Protein AF-A0A076H5G4-F1 (afdb_monomer)

Radius of gyration: 26.81 Å; Cα contacts (8 Å, |Δi|>4): 191; chains: 1; bounding box: 62×39×68 Å

Solvent-accessible surface area (backbone atoms only — not comparable to full-atom values): 10464 Å² total; per-residue (Å²): 136,64,68,46,54,24,30,43,51,70,60,50,27,67,73,69,71,42,54,76,66,58,50,52,49,50,36,55,74,73,67,57,80,67,51,73,60,87,95,48,48,26,36,49,55,81,59,50,58,56,55,24,58,76,69,74,44,86,64,71,91,61,82,68,79,60,47,80,47,79,72,72,86,79,74,95,63,82,92,67,72,93,76,57,53,96,59,50,58,58,49,50,53,50,50,53,51,52,52,50,51,51,50,54,35,51,55,50,52,52,47,29,37,75,70,53,51,70,41,47,62,69,56,56,18,61,60,70,75,38,98,63,80,77,76,74,42,73,41,99,84,71,46,46,18,43,76,56,96,71,26,30,40,38,58,45,80,49,93,98,51,77,57,28,33,33,40,37,77,46,91,74,129

Structure (mmCIF, N/CA/C/O backbone):
data_AF-A0A076H5G4-F1
#
_entry.id   AF-A0A076H5G4-F1
#
loop_
_atom_site.group_PDB
_atom_site.id
_atom_site.type_symbol
_atom_site.label_atom_id
_atom_site.label_alt_id
_atom_site.label_comp_id
_atom_site.label_asym_id
_atom_site.label_entity_id
_atom_site.label_seq_id
_atom_site.pdbx_PDB_ins_code
_atom_site.Cartn_x
_atom_site.Cartn_y
_atom_site.Cartn_z
_atom_site.occupancy
_atom_site.B_iso_or_equiv
_atom_site.auth_seq_id
_atom_site.auth_comp_id
_atom_site.auth_asym_id
_atom_site.auth_atom_id
_atom_site.pdbx_PDB_model_num
ATOM 1 N N . MET A 1 1 ? -27.732 13.974 42.256 1.00 42.09 1 MET A N 1
ATOM 2 C CA . MET A 1 1 ? -26.701 13.099 41.657 1.00 42.09 1 MET A CA 1
ATOM 3 C C . MET A 1 1 ? -27.362 12.385 40.493 1.00 42.09 1 MET A C 1
ATOM 5 O O . MET A 1 1 ? -28.175 11.510 40.743 1.00 42.09 1 MET A O 1
ATOM 9 N N . ASN A 1 2 ? -27.118 12.819 39.254 1.00 47.94 2 ASN A N 1
ATOM 10 C CA . ASN A 1 2 ? -27.764 12.215 38.087 1.00 47.94 2 ASN A CA 1
ATOM 11 C C . ASN A 1 2 ? -26.972 10.971 37.671 1.00 47.94 2 ASN A C 1
ATOM 13 O O . ASN A 1 2 ? -25.790 11.057 37.342 1.00 47.94 2 ASN A O 1
ATOM 17 N N . SER A 1 3 ? -27.611 9.812 37.759 1.00 57.62 3 SER A N 1
ATOM 18 C CA . SER A 1 3 ? -27.103 8.538 37.274 1.00 57.62 3 SER A CA 1
ATOM 19 C C . SER A 1 3 ? -27.702 8.265 35.897 1.00 57.62 3 SER A C 1
ATOM 21 O O . SER A 1 3 ? -28.917 8.310 35.729 1.00 57.62 3 SER A O 1
ATOM 23 N N . SER A 1 4 ? -26.855 7.993 34.905 1.00 66.81 4 SER A N 1
ATOM 24 C CA . SER A 1 4 ? -27.312 7.566 33.575 1.00 66.81 4 SER A CA 1
ATOM 25 C C . SER A 1 4 ? -27.184 6.049 33.438 1.00 66.81 4 SER A C 1
ATOM 27 O O . SER A 1 4 ? -26.163 5.483 33.837 1.00 66.81 4 SER A O 1
ATOM 29 N N . GLN A 1 5 ? -28.236 5.401 32.925 1.00 79.94 5 GLN A N 1
ATOM 30 C CA . GLN A 1 5 ? -28.204 3.995 32.519 1.00 79.94 5 GLN A CA 1
ATOM 31 C C . GLN A 1 5 ? -27.432 3.888 31.205 1.00 79.94 5 GLN A C 1
ATOM 33 O O . GLN A 1 5 ? -27.761 4.582 30.238 1.00 79.94 5 GLN A O 1
ATOM 38 N N . VAL A 1 6 ? -26.397 3.052 31.178 1.00 83.50 6 VAL A N 1
ATOM 39 C CA . VAL A 1 6 ? -25.508 2.924 30.023 1.00 83.50 6 VAL A CA 1
ATOM 40 C C . VAL A 1 6 ? -25.249 1.463 29.663 1.00 83.50 6 VAL A C 1
ATOM 42 O O . VAL A 1 6 ? -25.133 0.612 30.537 1.00 83.50 6 VAL A O 1
ATOM 45 N N . VAL A 1 7 ? -25.103 1.172 28.373 1.00 83.94 7 VAL A N 1
ATOM 46 C CA . VAL A 1 7 ? -24.792 -0.161 27.839 1.00 83.94 7 VAL A CA 1
ATOM 47 C C . VAL A 1 7 ? -23.363 -0.181 27.334 1.00 83.94 7 VAL A C 1
ATOM 49 O O . VAL A 1 7 ? -22.934 0.732 26.626 1.00 83.94 7 VAL A O 1
ATOM 52 N N . SER A 1 8 ? -22.608 -1.219 27.690 1.00 87.81 8 SER A N 1
ATOM 53 C CA . SER A 1 8 ? -21.237 -1.378 27.208 1.00 87.81 8 SER A CA 1
ATOM 54 C C . SER A 1 8 ? -21.212 -1.710 25.712 1.00 87.81 8 SER A C 1
ATOM 56 O O . SER A 1 8 ? -22.075 -2.437 25.216 1.00 87.81 8 SER A O 1
ATOM 58 N N . LEU A 1 9 ? -20.185 -1.246 24.989 1.00 87.69 9 LEU A N 1
ATOM 59 C CA . LEU A 1 9 ? -20.018 -1.642 23.585 1.00 87.69 9 LEU A CA 1
ATOM 60 C C . LEU A 1 9 ? -19.877 -3.160 23.419 1.00 87.69 9 LEU A C 1
ATOM 62 O O . LEU A 1 9 ? -20.376 -3.688 22.441 1.00 87.69 9 LEU A O 1
ATOM 66 N N . GLY A 1 10 ? -19.256 -3.862 24.374 1.00 85.44 10 GLY A N 1
ATOM 67 C CA . GLY A 1 10 ? -19.106 -5.322 24.304 1.00 85.44 10 GLY A CA 1
ATOM 68 C C . GLY A 1 10 ? -20.445 -6.060 24.294 1.00 85.44 10 GLY A C 1
ATOM 69 O O . GLY A 1 10 ? -20.624 -7.022 23.555 1.00 85.44 10 GLY A O 1
ATOM 70 N N . THR A 1 11 ? -21.411 -5.569 25.072 1.00 85.00 11 THR A N 1
ATOM 71 C CA . THR A 1 11 ? -22.777 -6.104 25.080 1.00 85.00 11 THR A CA 1
ATOM 72 C C . THR A 1 11 ? -23.467 -5.859 23.738 1.00 85.00 11 THR A C 1
ATOM 74 O O . THR A 1 11 ? -24.096 -6.763 23.199 1.00 85.00 11 THR A O 1
ATOM 77 N N . LEU A 1 12 ? -23.306 -4.659 23.171 1.00 85.19 12 LEU A N 1
ATOM 78 C CA . LEU A 1 12 ? -23.881 -4.302 21.871 1.00 85.19 12 LEU A CA 1
ATOM 79 C C . LEU A 1 12 ? -23.242 -5.074 20.711 1.00 85.19 12 LEU A C 1
ATOM 81 O O . LEU A 1 12 ? -23.942 -5.438 19.778 1.00 85.19 12 LEU A O 1
ATOM 85 N N . GLU A 1 13 ? -21.939 -5.353 20.762 1.00 87.75 13 GLU A N 1
ATOM 86 C CA . GLU A 1 13 ? -21.256 -6.200 19.775 1.00 87.75 13 GLU A CA 1
ATOM 87 C C . GLU A 1 13 ? -21.833 -7.611 19.748 1.00 87.75 13 GLU A C 1
ATOM 89 O O . GLU A 1 13 ? -22.120 -8.135 18.674 1.00 87.75 13 GLU A O 1
ATOM 94 N N . ALA A 1 14 ? -22.009 -8.211 20.929 1.00 84.69 14 ALA A N 1
ATOM 95 C CA . ALA A 1 14 ? -22.550 -9.556 21.060 1.00 84.69 14 ALA A CA 1
ATOM 96 C C . ALA A 1 14 ? -24.006 -9.630 20.583 1.00 84.69 14 ALA A C 1
ATOM 98 O O . ALA A 1 14 ? -24.363 -10.565 19.871 1.00 84.69 14 ALA A O 1
ATOM 99 N N . ASP A 1 15 ? -24.825 -8.637 20.934 1.00 83.56 15 ASP A N 1
ATOM 100 C CA . ASP A 1 15 ? -26.244 -8.623 20.576 1.00 83.56 15 ASP A CA 1
ATOM 101 C C . ASP A 1 15 ? -26.476 -8.281 19.094 1.00 83.56 15 ASP A C 1
ATOM 103 O O . ASP A 1 15 ? -27.208 -8.966 18.380 1.00 83.56 15 ASP A O 1
ATOM 107 N N . LEU A 1 16 ? -25.779 -7.262 18.581 1.00 83.88 16 LEU A N 1
ATOM 108 C CA . LEU A 1 16 ? -25.889 -6.847 17.184 1.00 83.88 16 LEU A CA 1
ATOM 109 C C . LEU A 1 16 ? -25.058 -7.726 16.242 1.00 83.88 16 LEU A C 1
ATOM 111 O O . LEU A 1 16 ? -25.206 -7.587 15.029 1.00 83.88 16 LEU A O 1
ATOM 115 N N . GLY A 1 17 ? -24.190 -8.606 16.743 1.00 83.75 17 GLY A N 1
ATOM 116 C CA . GLY A 1 17 ? -23.289 -9.415 15.917 1.00 83.75 17 GLY A CA 1
ATOM 117 C C . GLY A 1 17 ? -22.372 -8.570 15.026 1.00 83.75 17 GLY A C 1
ATOM 118 O O . GLY A 1 17 ? -22.091 -8.958 13.893 1.00 83.75 17 GLY A O 1
ATOM 119 N N . LEU A 1 18 ? -21.968 -7.388 15.501 1.00 85.75 18 LEU A N 1
ATOM 120 C CA . LEU A 1 18 ? -21.115 -6.443 14.774 1.00 85.75 18 LEU A CA 1
ATOM 121 C C . LEU A 1 18 ? -19.703 -6.430 15.353 1.00 85.75 18 LEU A C 1
ATOM 123 O O . LEU A 1 18 ? -19.509 -6.595 16.558 1.00 85.75 18 LEU A O 1
ATOM 127 N N . SER A 1 19 ? -18.712 -6.172 14.497 1.00 86.88 19 SER A N 1
ATOM 128 C CA . SER A 1 19 ? -17.355 -5.898 14.965 1.00 86.88 19 SER A CA 1
ATOM 129 C C . SER A 1 19 ? -17.284 -4.535 15.669 1.00 86.88 19 SER A C 1
ATOM 131 O O . SER A 1 19 ? -18.076 -3.632 15.381 1.00 86.88 19 SER A O 1
ATOM 133 N N . ARG A 1 20 ? -16.287 -4.343 16.549 1.00 86.56 20 ARG A N 1
ATOM 134 C CA . ARG A 1 20 ? -16.040 -3.057 17.235 1.00 86.56 20 ARG A CA 1
ATOM 135 C C . ARG A 1 20 ? -15.979 -1.884 16.272 1.00 86.56 20 ARG A C 1
ATOM 137 O O . ARG A 1 20 ? -16.459 -0.798 16.586 1.00 86.56 20 ARG A O 1
ATOM 144 N N . VAL A 1 21 ? -15.327 -2.101 15.133 1.00 87.44 21 VAL A N 1
ATOM 145 C CA . VAL A 1 21 ? -15.095 -1.071 14.122 1.00 87.44 21 VAL A CA 1
ATOM 146 C C . VAL A 1 21 ? -16.417 -0.682 13.473 1.00 87.44 21 VAL A C 1
ATOM 148 O O . VAL A 1 21 ? -16.739 0.503 13.441 1.00 87.44 21 VAL A O 1
ATOM 151 N N . ASP A 1 22 ? -17.210 -1.666 13.047 1.00 87.06 22 ASP A N 1
ATOM 152 C CA . ASP A 1 22 ? -18.501 -1.421 12.397 1.00 87.06 22 ASP A CA 1
ATOM 153 C C . ASP A 1 22 ? -19.476 -0.731 13.351 1.00 87.06 22 ASP A C 1
ATOM 155 O O . ASP A 1 22 ? -20.118 0.253 12.988 1.00 87.06 22 ASP A O 1
ATOM 159 N N . LEU A 1 23 ? -19.523 -1.178 14.609 1.00 89.19 23 LEU A N 1
ATOM 160 C CA . LEU A 1 23 ? -20.363 -0.565 15.631 1.00 89.19 23 LEU A CA 1
ATOM 161 C C . LEU A 1 23 ? -19.986 0.908 15.868 1.00 89.19 23 LEU A C 1
ATOM 163 O O . LEU A 1 23 ? -20.865 1.761 15.949 1.00 89.19 23 LEU A O 1
ATOM 167 N N . LEU A 1 24 ? -18.692 1.238 15.931 1.00 88.75 24 LEU A N 1
ATOM 168 C CA . LEU A 1 24 ? -18.231 2.623 16.092 1.00 88.75 24 LEU A CA 1
ATOM 169 C C . LEU A 1 24 ? -18.541 3.509 14.878 1.00 88.75 24 LEU A C 1
ATOM 171 O O . LEU A 1 24 ? -18.823 4.696 15.057 1.00 88.75 24 LEU A O 1
ATOM 175 N N . LEU A 1 25 ? -18.496 2.956 13.663 1.00 88.44 25 LEU A N 1
ATOM 176 C CA . LEU A 1 25 ? -18.888 3.678 12.452 1.00 88.44 25 LEU A CA 1
ATOM 177 C C . LEU A 1 25 ? -20.382 4.007 12.468 1.00 88.44 25 LEU A C 1
ATOM 179 O O . LEU A 1 25 ? -20.743 5.156 12.231 1.00 88.44 25 LEU A O 1
ATOM 183 N N . VAL A 1 26 ? -21.221 3.039 12.840 1.00 87.19 26 VAL A N 1
ATOM 184 C CA . VAL A 1 26 ? -22.675 3.224 12.955 1.00 87.19 26 VAL A CA 1
ATOM 185 C C . VAL A 1 26 ? -23.017 4.257 14.030 1.00 87.19 26 VAL A C 1
ATOM 187 O O . VAL A 1 26 ? -23.798 5.170 13.787 1.00 87.19 26 VAL A O 1
ATOM 190 N N . ILE A 1 27 ? -22.385 4.180 15.204 1.00 89.00 27 ILE A N 1
ATOM 191 C CA . ILE A 1 27 ? -22.564 5.164 16.289 1.00 89.00 27 ILE A CA 1
ATOM 192 C C . ILE A 1 27 ? -22.250 6.582 15.804 1.00 89.00 27 ILE A C 1
ATOM 194 O O . ILE A 1 27 ? -22.991 7.519 16.102 1.00 89.00 27 ILE A O 1
ATOM 198 N N . ARG A 1 28 ? -21.163 6.735 15.038 1.00 86.56 28 ARG A N 1
ATOM 199 C CA . ARG A 1 28 ? -20.758 8.021 14.466 1.00 86.56 28 ARG A CA 1
ATOM 200 C C . ARG A 1 28 ? -21.745 8.517 13.411 1.00 86.56 28 ARG A C 1
ATOM 202 O O . ARG A 1 28 ? -22.037 9.706 13.391 1.00 86.56 28 ARG A O 1
ATOM 209 N N . GLU A 1 29 ? -22.227 7.634 12.543 1.00 86.56 29 GLU A N 1
ATOM 210 C CA . GLU A 1 29 ? -23.194 7.963 11.489 1.00 86.56 29 GLU A CA 1
ATOM 211 C C . GLU A 1 29 ? -24.528 8.446 12.073 1.00 86.56 29 GLU A C 1
ATOM 213 O O . GLU A 1 29 ? -25.101 9.422 11.597 1.00 86.56 29 GLU A O 1
ATOM 218 N N . VAL A 1 30 ? -24.969 7.816 13.162 1.00 86.94 30 VAL A N 1
ATOM 219 C CA . VAL A 1 30 ? -26.210 8.143 13.879 1.00 86.94 30 VAL A CA 1
ATOM 220 C C . VAL A 1 30 ? -26.039 9.353 14.821 1.00 86.94 30 VAL A C 1
ATOM 222 O O . VAL A 1 30 ? -27.008 9.848 15.393 1.00 86.94 30 VAL A O 1
ATOM 225 N N . GLY A 1 31 ? -24.817 9.876 14.974 1.00 85.81 31 GLY A N 1
ATOM 226 C CA . GLY A 1 31 ? -24.538 11.057 15.797 1.00 85.81 31 GLY A CA 1
ATOM 227 C C . GLY A 1 31 ? -24.635 10.805 17.305 1.00 85.81 31 GLY A C 1
ATOM 228 O O . GLY A 1 31 ? -24.901 11.728 18.072 1.00 85.81 31 GLY A O 1
ATOM 229 N N . ILE A 1 32 ? -24.437 9.561 17.747 1.00 87.38 32 ILE A N 1
ATOM 230 C CA . ILE A 1 32 ? -24.436 9.204 19.167 1.00 87.38 32 ILE A CA 1
ATOM 231 C C . ILE A 1 32 ? -23.054 9.484 19.760 1.00 87.38 32 ILE A C 1
ATOM 233 O O . ILE A 1 32 ? -22.039 8.991 19.268 1.00 87.38 32 ILE A O 1
ATOM 237 N N . GLU A 1 33 ? -23.011 10.227 20.864 1.00 84.31 33 GLU A N 1
ATOM 238 C CA . GLU A 1 33 ? -21.782 10.466 21.621 1.00 84.31 33 GLU A CA 1
ATOM 239 C C . GLU A 1 33 ? -21.571 9.376 22.686 1.00 84.31 33 GLU A C 1
ATOM 241 O O . GLU A 1 33 ? -22.320 9.308 23.667 1.00 84.31 33 GLU A O 1
ATOM 246 N N . PRO A 1 34 ? -20.557 8.505 22.537 1.00 84.88 34 PRO A N 1
ATOM 247 C CA . PRO A 1 34 ? -20.307 7.451 23.506 1.00 84.88 34 PRO A CA 1
ATOM 248 C C . PRO A 1 34 ? -19.660 8.002 24.783 1.00 84.88 34 PRO A C 1
ATOM 250 O O . PRO A 1 34 ? -18.731 8.810 24.744 1.00 84.88 34 PRO A O 1
ATOM 253 N N . ILE A 1 35 ? -20.079 7.478 25.931 1.00 83.81 35 ILE A N 1
ATOM 254 C CA . ILE A 1 35 ? -19.492 7.771 27.239 1.00 83.81 35 ILE A CA 1
ATOM 255 C C . ILE A 1 35 ? -18.225 6.929 27.397 1.00 83.81 35 ILE A C 1
ATOM 257 O O . ILE A 1 35 ? -18.260 5.706 27.269 1.00 83.81 35 ILE A O 1
ATOM 261 N N . ARG A 1 36 ? -17.090 7.567 27.696 1.00 82.25 36 ARG A N 1
ATOM 262 C CA . ARG A 1 36 ? -15.793 6.893 27.862 1.00 82.25 36 ARG A CA 1
ATOM 263 C C . ARG A 1 36 ? -15.254 7.097 29.273 1.00 82.25 36 ARG A C 1
ATOM 265 O O . ARG A 1 36 ? -15.215 8.218 29.768 1.00 82.25 36 ARG A O 1
ATOM 272 N N . LYS A 1 37 ? -14.801 6.016 29.910 1.00 76.06 37 LYS A N 1
ATOM 273 C CA . LYS A 1 37 ? -14.119 6.044 31.216 1.00 76.06 37 LYS A CA 1
ATOM 274 C C . LYS A 1 37 ? -13.006 5.002 31.217 1.00 76.06 37 LYS A C 1
ATOM 276 O O . LYS A 1 37 ? -13.261 3.797 31.277 1.00 76.06 37 LYS A O 1
ATOM 281 N N . GLY A 1 38 ? -11.763 5.470 31.129 1.00 78.38 38 GLY A N 1
ATOM 282 C CA . GLY A 1 38 ? -10.604 4.600 30.926 1.00 78.38 38 GLY A CA 1
ATOM 283 C C . GLY A 1 38 ? -10.714 3.827 29.606 1.00 78.38 38 GLY A C 1
ATOM 284 O O . GLY A 1 38 ? -10.970 4.417 28.562 1.00 78.38 38 GLY A O 1
ATOM 285 N N . MET A 1 39 ? -10.547 2.502 29.653 1.00 74.81 39 MET A N 1
ATOM 286 C CA . MET A 1 39 ? -10.645 1.620 28.474 1.00 74.81 39 MET A CA 1
ATOM 287 C C . MET A 1 39 ? -12.079 1.198 28.126 1.00 74.81 39 MET A C 1
ATOM 289 O O . MET A 1 39 ? -12.306 0.516 27.127 1.00 74.81 39 MET A O 1
ATOM 293 N N . ARG A 1 40 ? -13.057 1.556 28.959 1.00 75.56 40 ARG A N 1
ATOM 294 C CA . ARG A 1 40 ? -14.449 1.162 28.763 1.00 75.56 40 ARG A CA 1
ATOM 295 C C . ARG A 1 40 ? -15.209 2.266 28.038 1.00 75.56 40 ARG A C 1
ATOM 297 O O . ARG A 1 40 ? -15.038 3.454 28.315 1.00 75.56 40 ARG A O 1
ATOM 304 N N . THR A 1 41 ? -16.028 1.839 27.086 1.00 85.00 41 THR A N 1
ATOM 305 C CA . THR A 1 41 ? -16.888 2.705 26.283 1.00 85.00 41 THR A CA 1
ATOM 306 C C . THR A 1 41 ? -18.315 2.203 26.408 1.00 85.00 41 THR A C 1
ATOM 308 O O . THR A 1 41 ? -18.561 1.001 26.262 1.00 85.00 41 THR A O 1
ATOM 311 N N . TRP A 1 42 ? -19.229 3.127 26.665 1.00 86.56 42 TRP A N 1
ATOM 312 C CA . TRP A 1 42 ? -20.648 2.864 26.805 1.00 86.56 42 TRP A CA 1
ATOM 313 C C . TRP A 1 42 ? -21.471 3.835 25.968 1.00 86.56 42 TRP A C 1
ATOM 315 O O . TRP A 1 42 ? -20.989 4.884 25.544 1.00 86.56 42 TRP A O 1
ATOM 325 N N . ILE A 1 43 ? -22.733 3.492 25.771 1.00 87.25 43 ILE A N 1
ATOM 326 C CA . ILE A 1 43 ? -23.752 4.337 25.153 1.00 87.25 43 ILE A CA 1
ATOM 327 C C . ILE A 1 43 ? -24.907 4.447 26.133 1.00 87.25 43 ILE A C 1
ATOM 329 O O . ILE A 1 43 ? -25.150 3.521 26.904 1.00 87.25 43 ILE A O 1
ATOM 333 N N . ARG A 1 44 ? -25.618 5.569 26.138 1.00 84.94 44 ARG A N 1
ATOM 334 C CA . ARG A 1 44 ? -26.796 5.709 26.992 1.00 84.94 44 ARG A CA 1
ATOM 335 C C . ARG A 1 44 ? -27.911 4.769 26.528 1.00 84.94 44 ARG A C 1
ATOM 337 O O . ARG A 1 44 ? -28.115 4.596 25.329 1.00 84.94 44 ARG A O 1
ATOM 344 N N . GLN A 1 45 ? -28.629 4.165 27.473 1.00 82.25 45 GLN A N 1
ATOM 345 C CA . GLN A 1 45 ? -29.687 3.186 27.188 1.00 82.25 45 GLN A CA 1
ATOM 346 C C . GLN A 1 45 ? -30.766 3.732 26.236 1.00 82.25 45 GLN A C 1
ATOM 348 O O . GLN A 1 45 ? -31.264 3.010 25.379 1.00 82.25 45 GLN A O 1
ATOM 353 N N . ASP A 1 46 ? -31.117 5.010 26.366 1.00 82.06 46 ASP A N 1
ATOM 354 C CA . ASP A 1 46 ? -32.111 5.695 25.534 1.00 82.06 46 ASP A CA 1
ATOM 355 C C . ASP A 1 46 ? -31.686 5.793 24.057 1.00 82.06 46 ASP A C 1
ATOM 357 O O . ASP A 1 46 ? -32.515 5.649 23.157 1.00 82.06 46 ASP A O 1
ATOM 361 N N . GLN A 1 47 ? -30.385 5.941 23.797 1.00 83.81 47 GLN A N 1
ATOM 362 C CA . GLN A 1 47 ? -29.806 6.037 22.452 1.00 83.81 47 GLN A CA 1
ATOM 363 C C . GLN A 1 47 ? -29.639 4.681 21.754 1.00 83.81 47 GLN A C 1
ATOM 365 O O . GLN A 1 47 ? -29.496 4.629 20.533 1.00 83.81 47 GLN A O 1
ATOM 370 N N . VAL A 1 48 ? -29.691 3.575 22.502 1.00 84.12 48 VAL A N 1
ATOM 371 C CA . VAL A 1 48 ? -29.557 2.220 21.948 1.00 84.12 48 VAL A CA 1
ATOM 372 C C . VAL A 1 48 ? -30.657 1.931 20.927 1.00 84.12 48 VAL A C 1
ATOM 374 O O . VAL A 1 48 ? -30.382 1.374 19.869 1.00 84.12 48 VAL A O 1
ATOM 377 N N . SER A 1 49 ? -31.885 2.383 21.191 1.00 82.44 49 SER A N 1
ATOM 378 C CA . SER A 1 49 ? -33.029 2.202 20.287 1.00 82.44 49 SER A CA 1
ATOM 379 C C . SER A 1 49 ? -32.777 2.733 18.867 1.00 82.44 49 SER A C 1
ATOM 381 O O . SER A 1 49 ? -33.171 2.097 17.887 1.00 82.44 49 SER A O 1
ATOM 383 N N . VAL A 1 50 ? -32.051 3.848 18.751 1.00 85.31 50 VAL A N 1
ATOM 384 C CA . VAL A 1 50 ? -31.712 4.485 17.472 1.00 85.31 50 VAL A CA 1
ATOM 385 C C . VAL A 1 50 ? -30.738 3.618 16.666 1.00 85.31 50 VAL A C 1
ATOM 387 O O . VAL A 1 50 ? -30.862 3.527 15.446 1.00 85.31 50 VAL A O 1
ATOM 390 N N . LEU A 1 51 ? -29.819 2.910 17.337 1.00 85.12 51 LEU A N 1
ATOM 391 C CA . LEU A 1 51 ? -28.894 1.976 16.681 1.00 85.12 51 LEU A CA 1
ATOM 392 C C . LEU A 1 51 ? -29.638 0.795 16.053 1.00 85.12 51 LEU A C 1
ATOM 394 O O . LEU A 1 51 ? -29.380 0.455 14.900 1.00 85.12 51 LEU A O 1
ATOM 398 N N . TYR A 1 52 ? -30.584 0.191 16.778 1.00 84.31 52 TYR A N 1
ATOM 399 C CA . TYR A 1 52 ? -31.392 -0.911 16.242 1.00 84.31 52 TYR A CA 1
ATOM 400 C C . TYR A 1 52 ? -32.240 -0.462 15.054 1.00 84.31 52 TYR A C 1
ATOM 402 O O . TYR A 1 52 ? -32.294 -1.164 14.043 1.00 84.31 52 TYR A O 1
ATOM 410 N N . GLN A 1 53 ? -32.843 0.727 15.145 1.00 84.94 53 GLN A N 1
ATOM 411 C CA . GLN A 1 53 ? -33.639 1.293 14.061 1.00 84.94 53 GLN A CA 1
ATOM 412 C C . GLN A 1 53 ? -32.800 1.540 12.799 1.00 84.94 53 GLN A C 1
ATOM 414 O O . GLN A 1 53 ? -33.222 1.146 11.713 1.00 84.94 53 GLN A O 1
ATOM 419 N N . HIS A 1 54 ? -31.610 2.137 12.933 1.00 85.44 54 HIS A N 1
ATOM 420 C CA . HIS A 1 54 ? -30.701 2.388 11.803 1.00 85.44 54 HIS A CA 1
ATOM 421 C C . HIS A 1 54 ? -30.231 1.092 11.135 1.00 85.44 54 HIS A C 1
ATOM 423 O O . HIS A 1 54 ? -30.134 1.011 9.916 1.00 85.44 54 HIS A O 1
ATOM 429 N N . LEU A 1 55 ? -29.995 0.048 11.931 1.00 83.00 55 LEU A N 1
ATOM 430 C CA . LEU A 1 55 ? -29.555 -1.261 11.447 1.00 83.00 55 LEU A CA 1
ATOM 431 C C . LEU A 1 55 ? -30.698 -2.150 10.930 1.00 83.00 55 LEU A C 1
ATOM 433 O O . LEU A 1 55 ? -30.440 -3.274 10.500 1.00 83.00 55 LEU A O 1
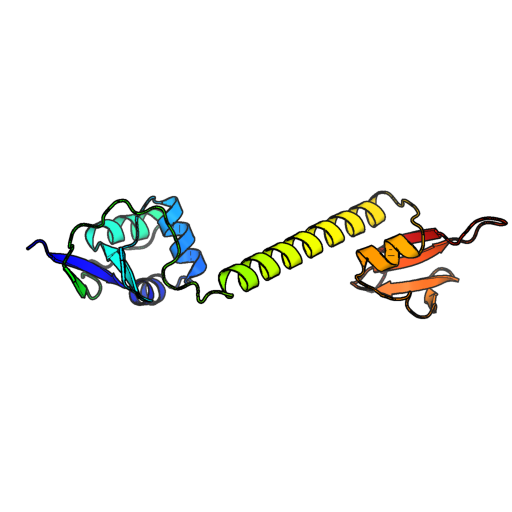ATOM 437 N N . GLY A 1 56 ? -31.952 -1.689 10.996 1.00 79.50 56 GLY A N 1
ATOM 438 C CA . GLY A 1 56 ? -33.126 -2.481 10.621 1.00 79.50 56 GLY A CA 1
ATOM 439 C C . GLY A 1 56 ? -33.320 -3.735 11.483 1.00 79.50 56 GLY A C 1
ATOM 440 O O . GLY A 1 56 ? -33.918 -4.708 11.025 1.00 79.50 56 GLY A O 1
ATOM 441 N N . LYS A 1 57 ? -32.787 -3.742 12.711 1.00 76.81 57 LYS A N 1
ATOM 442 C CA . LYS A 1 57 ? -32.867 -4.874 13.642 1.00 76.81 57 LYS A CA 1
ATOM 443 C C . LYS A 1 57 ? -33.971 -4.654 14.668 1.00 76.81 57 LYS A C 1
ATOM 445 O O . LYS A 1 57 ? -34.230 -3.533 15.099 1.00 76.81 57 LYS A O 1
ATOM 450 N N . SER A 1 58 ? -34.603 -5.744 15.091 1.00 72.56 58 SER A N 1
ATOM 451 C CA . SER A 1 58 ? -35.573 -5.715 16.185 1.00 72.56 58 SER A CA 1
ATOM 452 C C . SER A 1 58 ? -34.863 -5.342 17.484 1.00 72.56 58 SER A C 1
ATOM 454 O O . SER A 1 58 ? -33.999 -6.083 17.942 1.00 72.56 58 SER A O 1
ATOM 456 N N . ASN A 1 59 ? -35.224 -4.200 18.068 1.00 68.56 59 ASN A N 1
ATOM 457 C CA . ASN A 1 59 ? -34.729 -3.796 19.381 1.00 68.56 59 ASN A CA 1
ATOM 458 C C . ASN A 1 59 ? -35.237 -4.795 20.439 1.00 68.56 59 ASN A C 1
ATOM 460 O O . ASN A 1 59 ? -36.458 -4.999 20.505 1.00 68.56 59 ASN A O 1
ATOM 464 N N . PRO A 1 60 ? -34.367 -5.430 21.248 1.00 63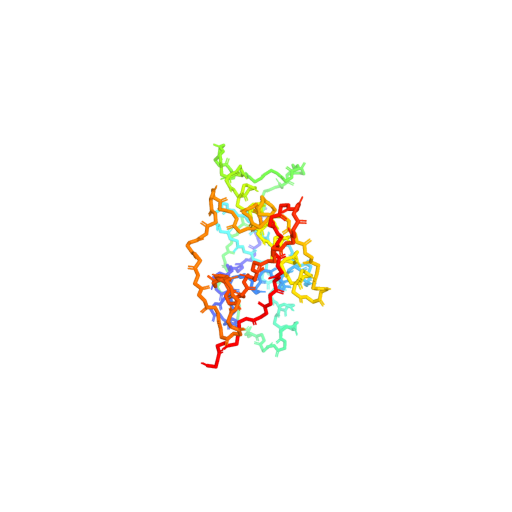.28 60 PRO A N 1
ATOM 465 C CA . PRO A 1 60 ? -34.826 -6.249 22.360 1.00 63.28 60 PRO A CA 1
ATOM 466 C C . PRO A 1 60 ? -35.702 -5.392 23.285 1.00 63.28 60 PRO A C 1
ATOM 468 O O . PRO A 1 60 ? -35.316 -4.304 23.706 1.00 63.28 60 PRO A O 1
ATOM 471 N N . GLN A 1 61 ? -36.924 -5.856 23.569 1.00 55.75 61 GLN A N 1
ATOM 472 C CA . GLN A 1 61 ? -37.847 -5.145 24.467 1.00 55.75 61 GLN A CA 1
ATOM 473 C C . GLN A 1 61 ? -37.329 -5.099 25.913 1.00 55.75 61 GLN A C 1
ATOM 475 O O . GLN A 1 61 ? -37.765 -4.257 26.698 1.00 55.75 61 GLN A O 1
ATOM 480 N N . GLU A 1 62 ? -36.392 -5.983 26.259 1.00 55.56 62 GLU A N 1
ATOM 481 C CA . GLU A 1 62 ? -35.709 -5.984 27.545 1.00 55.56 62 GLU A CA 1
ATOM 482 C C . GLU A 1 62 ? -34.455 -5.097 27.496 1.00 55.56 62 GLU A C 1
ATOM 484 O O . GLU A 1 62 ? -33.662 -5.192 26.554 1.00 55.56 62 GLU A O 1
ATOM 489 N N . PRO A 1 63 ? -34.241 -4.230 28.502 1.00 57.91 63 PRO A N 1
ATOM 490 C CA . PRO A 1 63 ? -33.055 -3.395 28.550 1.00 57.91 63 PRO A CA 1
ATOM 491 C C . PRO A 1 63 ? -31.804 -4.270 28.675 1.00 57.91 63 PRO A C 1
ATOM 493 O O . PRO A 1 63 ? -31.634 -4.997 29.655 1.00 57.91 63 PRO A O 1
ATOM 496 N N . LEU A 1 64 ? -30.908 -4.166 27.690 1.00 60.25 64 LEU A N 1
ATOM 497 C CA . LEU A 1 64 ? -29.553 -4.718 27.773 1.00 60.25 64 LEU A CA 1
ATOM 498 C C . LEU A 1 64 ? -28.897 -4.274 29.088 1.00 60.25 64 LEU A C 1
ATOM 500 O O . LEU A 1 64 ? -29.078 -3.129 29.492 1.00 60.25 64 LEU A O 1
ATOM 504 N N . ILE A 1 65 ? -28.153 -5.179 29.737 1.00 59.41 65 ILE A N 1
ATOM 505 C CA . ILE A 1 65 ? -27.542 -5.008 31.070 1.00 59.41 65 ILE A CA 1
ATOM 506 C C . ILE A 1 65 ? -26.958 -3.592 31.229 1.00 59.41 65 ILE A C 1
ATOM 508 O O . ILE A 1 65 ? -25.878 -3.293 30.714 1.00 59.41 65 ILE A O 1
ATOM 512 N N . ALA A 1 66 ? -27.697 -2.726 31.927 1.00 59.72 66 ALA A N 1
ATOM 513 C CA . ALA A 1 66 ? -27.356 -1.322 32.086 1.00 59.72 66 ALA A CA 1
ATOM 514 C C . ALA A 1 66 ? -26.419 -1.140 33.287 1.00 59.72 66 ALA A C 1
ATOM 516 O O . ALA A 1 66 ? -26.788 -1.410 34.432 1.00 59.72 66 ALA A O 1
ATOM 517 N N . GLU A 1 67 ? -25.205 -0.656 33.039 1.00 59.97 67 GLU A N 1
ATOM 518 C CA . GLU A 1 67 ? -24.310 -0.167 34.086 1.00 59.97 67 GLU A CA 1
ATOM 519 C C . GLU A 1 67 ? -24.719 1.265 34.482 1.00 59.97 67 GLU A C 1
ATOM 521 O O . GLU A 1 67 ? -25.258 2.023 33.674 1.00 59.97 67 GLU A O 1
ATOM 526 N N . VAL A 1 68 ? -24.480 1.656 35.738 1.00 58.91 68 VAL A N 1
ATOM 527 C CA . VAL A 1 68 ? -24.813 2.998 36.245 1.00 58.91 68 VAL A CA 1
ATOM 528 C C . VAL A 1 68 ? -23.534 3.811 36.433 1.00 58.91 68 VAL A C 1
ATOM 530 O O . VAL A 1 68 ? -22.687 3.452 37.253 1.00 58.91 68 VAL A O 1
ATOM 533 N N . VAL A 1 69 ? -23.393 4.929 35.710 1.00 53.25 69 VAL A N 1
ATOM 534 C CA . VAL A 1 69 ? -22.205 5.803 35.794 1.00 53.25 69 VAL A CA 1
ATOM 535 C C . VAL A 1 69 ? -22.586 7.198 36.324 1.00 53.25 69 VAL A C 1
ATOM 537 O O . VAL A 1 69 ? -23.498 7.821 35.771 1.00 53.25 69 VAL A O 1
ATOM 540 N N . PRO A 1 70 ? -21.906 7.724 37.371 1.00 48.62 70 PRO A N 1
ATOM 541 C CA . PRO A 1 70 ? -22.096 9.100 37.833 1.00 48.62 70 PRO A CA 1
ATOM 542 C C . PRO A 1 70 ? -21.541 10.103 36.814 1.00 48.62 70 PRO A C 1
ATOM 544 O O . PRO A 1 70 ? -20.348 10.070 36.503 1.00 48.62 70 PRO A O 1
ATOM 547 N N . THR A 1 71 ? -22.380 11.014 36.319 1.00 49.50 71 THR A N 1
ATOM 548 C CA . THR A 1 71 ? -21.967 12.109 35.429 1.00 49.50 71 THR A CA 1
ATOM 549 C C . THR A 1 71 ? -21.502 13.303 36.267 1.00 49.50 71 THR A C 1
ATOM 551 O O . THR A 1 71 ? -22.299 14.181 36.600 1.00 49.50 71 THR A O 1
ATOM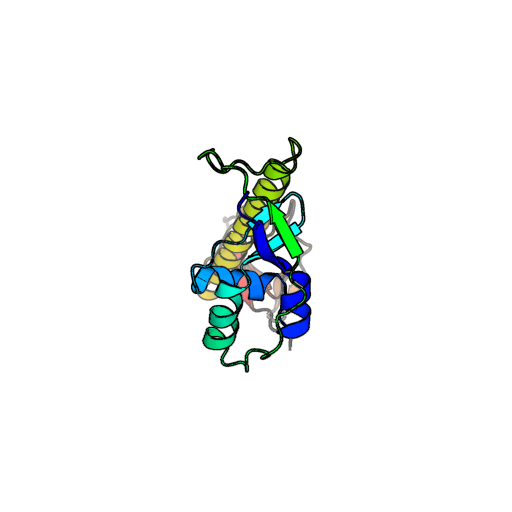 554 N N . ALA A 1 72 ? -20.230 13.321 36.670 1.00 42.31 72 ALA A N 1
ATOM 555 C CA . ALA A 1 72 ? -19.592 14.551 37.135 1.00 42.31 72 ALA A CA 1
ATOM 556 C C . ALA A 1 72 ? -19.090 15.331 35.909 1.00 42.31 72 ALA A C 1
ATOM 558 O O . ALA A 1 72 ? -18.507 14.740 35.004 1.00 42.31 72 ALA A O 1
ATOM 559 N N . VAL A 1 73 ? -19.416 16.624 35.895 1.00 44.94 73 VAL A N 1
ATOM 560 C CA . VAL A 1 73 ? -19.196 17.640 34.855 1.00 44.94 73 VAL A CA 1
ATOM 561 C C . VAL A 1 73 ? -17.885 17.422 34.092 1.00 44.94 73 VAL A C 1
ATOM 563 O O . VAL A 1 73 ? -16.811 17.427 34.685 1.00 44.94 73 VAL A O 1
ATOM 566 N N . ILE A 1 74 ? -17.995 17.204 32.780 1.00 45.16 74 ILE A N 1
ATOM 567 C CA . ILE A 1 74 ? -16.852 17.127 31.872 1.00 45.16 74 ILE A CA 1
ATOM 568 C C . ILE A 1 74 ? -16.574 18.567 31.453 1.00 45.16 74 ILE A C 1
ATOM 570 O O . ILE A 1 74 ? -17.335 19.136 30.673 1.00 45.16 74 ILE A O 1
ATOM 574 N N . ASP A 1 75 ? -15.539 19.160 32.046 1.00 38.50 75 ASP A N 1
ATOM 575 C CA . ASP A 1 75 ? -14.932 20.380 31.526 1.00 38.50 75 ASP A CA 1
ATOM 576 C C . ASP A 1 75 ? -14.558 20.166 30.056 1.00 38.50 75 ASP A C 1
ATOM 578 O O . ASP A 1 75 ? -13.992 19.132 29.685 1.00 38.50 75 ASP A O 1
ATOM 582 N N . ASP A 1 76 ? -14.884 21.173 29.249 1.00 43.72 76 ASP A N 1
ATOM 583 C CA . ASP A 1 76 ? -14.454 21.377 27.869 1.00 43.72 76 ASP A CA 1
ATOM 584 C C . ASP A 1 76 ? -12.916 21.464 27.834 1.00 43.72 76 ASP A C 1
ATOM 586 O O . ASP A 1 76 ? -12.306 22.534 27.833 1.00 43.72 76 ASP A O 1
ATOM 590 N N . ALA A 1 77 ? -12.256 20.311 27.884 1.00 38.06 77 ALA A N 1
ATOM 591 C CA . ALA A 1 77 ? -10.831 20.192 27.647 1.00 38.06 77 ALA A 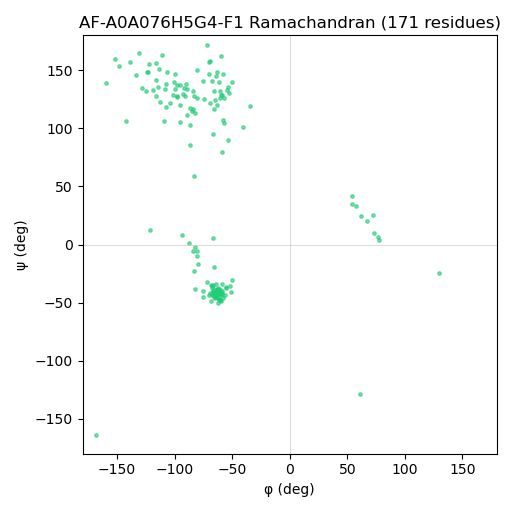CA 1
ATOM 592 C C . ALA A 1 77 ? -10.633 19.753 26.189 1.00 38.06 77 ALA A C 1
ATOM 594 O O . ALA A 1 77 ? -11.229 18.754 25.771 1.00 38.06 77 ALA A O 1
ATOM 595 N N . PRO A 1 78 ? -9.807 20.462 25.397 1.00 38.44 78 PRO A N 1
ATOM 596 C CA . PRO A 1 78 ? -9.507 20.045 24.037 1.00 38.44 78 PRO A CA 1
ATOM 597 C C . PRO A 1 78 ? -8.983 18.608 24.062 1.00 38.44 78 PRO A C 1
ATOM 599 O O . PRO A 1 78 ? -8.147 18.251 24.892 1.00 38.44 78 PRO A O 1
ATOM 602 N N . LEU A 1 79 ? -9.537 17.792 23.166 1.00 45.69 79 LEU A N 1
ATOM 603 C CA . LEU A 1 79 ? -9.314 16.355 23.035 1.00 45.69 79 LEU A CA 1
ATOM 604 C C . LEU A 1 79 ? -7.819 16.019 22.909 1.00 45.69 79 LEU A C 1
ATOM 606 O O . LEU A 1 79 ? -7.288 15.917 21.805 1.00 45.69 79 LEU A O 1
ATOM 610 N N . VAL A 1 80 ? -7.158 15.794 24.042 1.00 45.25 80 VAL A N 1
ATOM 611 C CA . VAL A 1 80 ? -5.875 15.094 24.117 1.00 45.25 80 VAL A CA 1
ATOM 612 C C . VAL A 1 80 ? -6.166 13.685 24.645 1.00 45.25 80 VAL A C 1
ATOM 614 O O . VAL A 1 80 ? -6.757 13.551 25.721 1.00 45.25 80 VAL A O 1
ATOM 617 N N . PRO A 1 81 ? -5.819 12.614 23.911 1.00 41.50 81 PRO A N 1
ATOM 618 C CA . PRO A 1 81 ? -5.975 11.246 24.388 1.00 41.50 81 PRO A CA 1
ATOM 619 C C . PRO A 1 81 ? -5.198 11.031 25.698 1.00 41.50 81 PRO A C 1
ATOM 621 O O . PRO A 1 81 ? -3.980 10.902 25.712 1.00 41.50 81 PRO A O 1
ATOM 624 N N . LEU A 1 82 ? -5.913 10.918 26.820 1.00 47.38 82 LEU A N 1
ATOM 625 C CA . LEU A 1 82 ? -5.338 10.734 28.166 1.00 47.38 82 LEU A CA 1
ATOM 626 C C . LEU A 1 82 ? -4.609 9.389 28.393 1.00 47.38 82 LEU A C 1
ATOM 628 O O . LEU A 1 82 ? -4.167 9.120 29.504 1.00 47.38 82 LEU A O 1
ATOM 632 N N . ASN A 1 83 ? -4.453 8.559 27.355 1.00 44.38 83 ASN A N 1
ATOM 633 C CA . ASN A 1 83 ? -3.687 7.306 27.388 1.00 44.38 83 ASN A CA 1
ATOM 634 C C . ASN A 1 83 ? -2.542 7.266 26.367 1.00 44.38 83 ASN A C 1
ATOM 636 O O . ASN A 1 83 ? -1.964 6.202 26.147 1.00 44.38 83 ASN A O 1
ATOM 640 N N . ALA A 1 84 ? -2.192 8.394 25.751 1.00 42.81 84 ALA A N 1
ATOM 641 C CA . ALA A 1 84 ? -0.931 8.486 25.046 1.00 42.81 84 ALA A CA 1
ATOM 642 C C . ALA A 1 84 ? 0.200 8.396 26.070 1.00 42.81 84 ALA A C 1
ATOM 644 O O . ALA A 1 84 ? 0.597 9.385 26.685 1.00 42.81 84 ALA A O 1
ATOM 645 N N . SER A 1 85 ? 0.734 7.189 26.268 1.00 45.72 85 SER A N 1
ATOM 646 C CA . SER A 1 85 ? 2.101 7.099 26.766 1.00 45.72 85 SER A CA 1
ATOM 647 C C . SER A 1 85 ? 2.959 7.953 25.827 1.00 45.72 85 SER A C 1
ATOM 649 O O . SER A 1 85 ? 2.801 7.812 24.610 1.00 45.72 85 SER A O 1
ATOM 651 N N . PRO A 1 86 ? 3.812 8.862 26.335 1.00 44.34 86 PRO A N 1
ATOM 652 C CA . PRO A 1 86 ? 4.657 9.694 25.487 1.00 44.34 86 PRO A CA 1
ATOM 653 C C . PRO A 1 86 ? 5.511 8.760 24.617 1.00 44.34 86 PRO A C 1
ATOM 655 O O . PRO A 1 86 ? 6.397 8.071 25.117 1.00 44.34 86 PRO A O 1
ATOM 658 N N . GLY A 1 87 ? 5.149 8.648 23.334 1.00 53.59 87 GLY A N 1
ATOM 659 C CA . GLY A 1 87 ? 5.698 7.672 22.386 1.00 53.59 87 GLY A CA 1
ATOM 660 C C . GLY A 1 87 ? 4.668 6.847 21.598 1.00 53.59 87 GLY A C 1
ATOM 661 O O . GLY A 1 87 ? 4.984 6.420 20.493 1.00 53.59 87 GLY A O 1
ATOM 662 N N . GLN A 1 88 ? 3.441 6.653 22.094 1.00 55.12 88 GLN A N 1
ATOM 663 C CA . GLN A 1 88 ? 2.415 5.824 21.435 1.00 55.12 88 GLN A CA 1
ATOM 664 C C . GLN A 1 88 ? 1.665 6.589 20.331 1.00 55.12 88 GLN A C 1
ATOM 666 O O . GLN A 1 88 ? 1.445 6.048 19.251 1.00 55.12 88 GLN A O 1
ATOM 671 N N . GLU A 1 89 ? 1.379 7.878 20.548 1.00 59.53 89 GLU A N 1
ATOM 672 C CA . GLU A 1 89 ? 0.898 8.787 19.493 1.00 59.53 89 GLU A CA 1
ATOM 673 C C . GLU A 1 89 ? 1.922 8.925 18.366 1.00 59.53 89 GLU A C 1
ATOM 675 O O . GLU A 1 89 ? 1.562 8.854 17.195 1.00 59.53 89 GLU A O 1
ATOM 680 N N . ASP A 1 90 ? 3.210 9.028 18.703 1.00 62.38 90 ASP A N 1
ATOM 681 C CA . ASP A 1 90 ? 4.291 9.034 17.718 1.00 62.38 90 ASP A CA 1
ATOM 682 C C . ASP A 1 90 ? 4.363 7.713 16.950 1.00 62.38 90 ASP A C 1
ATOM 684 O O . ASP A 1 90 ? 4.619 7.706 15.746 1.00 62.38 90 ASP A O 1
ATOM 688 N N . GLU A 1 91 ? 4.155 6.581 17.622 1.00 67.19 91 GLU A N 1
ATOM 689 C CA . GLU A 1 91 ? 4.166 5.270 16.985 1.00 67.19 91 GLU A CA 1
ATOM 690 C C . GLU A 1 91 ? 2.986 5.102 16.025 1.00 67.19 91 GLU A C 1
ATOM 692 O O . GLU A 1 91 ? 3.174 4.643 14.897 1.00 67.19 91 GLU A O 1
ATOM 697 N N . ASP A 1 92 ? 1.793 5.530 16.429 1.00 71.12 92 ASP A N 1
ATOM 698 C CA . ASP A 1 92 ? 0.594 5.465 15.603 1.00 71.12 92 ASP A CA 1
ATOM 699 C C . ASP A 1 92 ? 0.666 6.462 14.444 1.00 71.12 92 ASP A C 1
ATOM 701 O O . ASP A 1 92 ? 0.448 6.072 13.297 1.00 71.12 92 ASP A O 1
ATOM 705 N N . LEU A 1 93 ? 1.105 7.704 14.669 1.00 69.62 93 LEU A N 1
ATOM 706 C CA . LEU A 1 93 ? 1.380 8.674 13.602 1.00 69.62 93 LEU A CA 1
ATOM 707 C C . LEU A 1 93 ? 2.432 8.148 12.617 1.00 69.62 93 LEU A C 1
ATOM 709 O O . LEU A 1 93 ? 2.270 8.293 11.401 1.00 69.62 93 LEU A O 1
ATOM 713 N N . ARG A 1 94 ? 3.487 7.478 13.100 1.00 73.25 94 ARG A N 1
ATOM 714 C CA . ARG A 1 94 ? 4.486 6.813 12.244 1.00 73.25 94 ARG A CA 1
ATOM 715 C C . ARG A 1 94 ? 3.878 5.651 11.466 1.00 73.25 94 ARG A C 1
ATOM 717 O O . ARG A 1 94 ? 4.204 5.499 10.289 1.00 73.25 94 ARG A O 1
ATOM 724 N N . LYS A 1 95 ? 3.009 4.838 12.075 1.00 75.25 95 LYS A N 1
ATOM 725 C CA . LYS A 1 95 ? 2.292 3.747 11.390 1.00 75.25 95 LYS A CA 1
ATOM 726 C C . LYS A 1 95 ? 1.389 4.300 10.292 1.00 75.25 95 LYS A C 1
ATOM 728 O O . LYS A 1 95 ? 1.513 3.869 9.148 1.00 75.25 95 LYS A O 1
ATOM 733 N N . TYR A 1 96 ? 0.561 5.297 10.595 1.00 74.38 96 TYR A N 1
ATOM 734 C CA . TYR A 1 96 ? -0.309 5.948 9.614 1.00 74.38 96 TYR A CA 1
ATOM 735 C C . TYR A 1 96 ? 0.489 6.595 8.479 1.00 74.38 96 TYR A C 1
ATOM 737 O O . TYR A 1 96 ? 0.144 6.418 7.313 1.00 74.38 96 TYR A O 1
ATOM 745 N N . SER A 1 97 ? 1.599 7.268 8.791 1.00 75.00 97 SER A N 1
ATOM 746 C CA . SER A 1 97 ? 2.483 7.867 7.781 1.00 75.00 97 SER A CA 1
ATOM 747 C C . SER A 1 97 ? 3.108 6.810 6.867 1.00 75.00 97 SER A C 1
ATOM 749 O O . SER A 1 97 ? 3.138 6.983 5.651 1.00 75.00 97 SER A O 1
ATOM 751 N N . LYS A 1 98 ? 3.555 5.677 7.427 1.00 82.50 98 LYS A N 1
ATOM 752 C CA . LYS A 1 98 ? 4.080 4.545 6.648 1.00 82.50 98 LYS A CA 1
ATOM 753 C C . LYS A 1 98 ? 3.013 3.915 5.754 1.00 82.50 98 LYS A C 1
ATOM 755 O O . LYS A 1 98 ? 3.303 3.610 4.603 1.00 82.50 98 LYS A O 1
ATOM 760 N N . LEU A 1 99 ? 1.792 3.739 6.260 1.00 81.56 99 LEU A N 1
ATOM 761 C CA . LEU A 1 99 ? 0.676 3.192 5.483 1.00 81.56 99 LEU A CA 1
ATOM 762 C C . LEU A 1 99 ? 0.255 4.132 4.352 1.00 81.56 99 LEU A C 1
ATOM 764 O O . LEU A 1 99 ? 0.019 3.676 3.235 1.00 81.56 99 LEU A O 1
ATOM 768 N N . ARG A 1 100 ? 0.220 5.442 4.610 1.00 83.31 100 ARG A N 1
ATOM 769 C CA . ARG A 1 100 ? -0.040 6.452 3.581 1.00 83.31 100 ARG A CA 1
ATOM 770 C C . ARG A 1 100 ? 1.029 6.420 2.490 1.00 83.31 100 ARG A C 1
ATOM 772 O O . ARG A 1 100 ? 0.683 6.352 1.318 1.00 83.31 100 ARG A O 1
ATOM 779 N N . LEU A 1 101 ? 2.304 6.385 2.874 1.00 88.06 101 LEU A N 1
ATOM 780 C CA . LEU A 1 101 ? 3.413 6.297 1.924 1.00 88.06 101 LEU A CA 1
ATOM 781 C C . LEU A 1 101 ? 3.358 5.005 1.095 1.00 88.06 101 LEU A C 1
ATOM 783 O O . LEU A 1 101 ? 3.622 5.024 -0.104 1.00 88.06 101 LEU A O 1
ATOM 787 N N . LEU A 1 102 ? 2.999 3.878 1.718 1.00 88.56 102 LEU A N 1
ATOM 788 C CA . LEU A 1 102 ? 2.797 2.611 1.014 1.00 88.56 102 LEU A CA 1
ATOM 789 C C . LEU A 1 102 ? 1.681 2.737 -0.029 1.00 88.56 102 LEU A C 1
ATOM 791 O O . LEU A 1 102 ? 1.865 2.318 -1.169 1.00 88.56 102 LEU A O 1
ATOM 795 N N . ARG A 1 103 ? 0.544 3.326 0.352 1.00 89.19 103 ARG A N 1
ATOM 796 C CA . ARG A 1 103 ? -0.582 3.548 -0.556 1.00 89.19 103 ARG A CA 1
ATOM 797 C C . ARG A 1 103 ? -0.175 4.419 -1.746 1.00 89.19 103 ARG A C 1
ATOM 799 O O . ARG A 1 103 ? -0.418 4.021 -2.878 1.00 89.19 103 ARG A O 1
ATOM 806 N N . GLU A 1 104 ? 0.486 5.546 -1.496 1.00 90.62 104 GLU A N 1
ATOM 807 C CA . GLU A 1 104 ? 0.973 6.447 -2.551 1.00 90.62 104 GLU A CA 1
ATOM 808 C C . GLU A 1 104 ? 1.938 5.717 -3.505 1.00 90.62 104 GLU A C 1
ATOM 810 O O . GLU A 1 104 ? 1.825 5.833 -4.722 1.00 90.62 104 GLU A O 1
ATOM 815 N N . ARG A 1 105 ? 2.843 4.879 -2.977 1.00 92.00 105 ARG A N 1
ATOM 816 C CA . ARG A 1 105 ? 3.742 4.049 -3.800 1.00 92.00 105 ARG A CA 1
ATOM 817 C C . ARG A 1 105 ? 2.986 3.041 -4.669 1.00 92.00 105 ARG A C 1
ATOM 819 O O . ARG A 1 105 ? 3.359 2.851 -5.823 1.00 92.00 105 ARG A O 1
ATOM 826 N N . ILE A 1 106 ? 1.940 2.403 -4.140 1.00 91.38 106 ILE A N 1
ATOM 827 C CA . ILE A 1 106 ? 1.096 1.468 -4.902 1.00 91.38 106 ILE A CA 1
ATOM 828 C C . ILE A 1 106 ? 0.352 2.204 -6.021 1.00 91.38 106 ILE A C 1
ATOM 830 O O . ILE A 1 106 ? 0.347 1.726 -7.152 1.00 91.38 106 ILE A O 1
ATOM 834 N N . GLU A 1 107 ? -0.218 3.376 -5.732 1.00 93.44 107 GLU A N 1
ATOM 835 C CA . GLU A 1 107 ? -0.901 4.209 -6.731 1.00 93.44 107 GLU A CA 1
ATOM 836 C C . GLU A 1 107 ? 0.057 4.618 -7.862 1.00 93.44 107 GLU A C 1
ATOM 838 O O . GLU A 1 107 ? -0.288 4.515 -9.038 1.00 93.44 107 GLU A O 1
ATOM 843 N N . VAL A 1 108 ? 1.300 4.993 -7.537 1.00 93.81 108 VAL A N 1
ATOM 844 C CA . VAL A 1 108 ? 2.318 5.293 -8.557 1.00 93.81 108 VAL A CA 1
ATOM 845 C C . VAL A 1 108 ? 2.682 4.055 -9.382 1.00 93.81 108 VAL A C 1
ATOM 847 O O . VAL A 1 108 ? 2.818 4.161 -10.598 1.00 93.81 108 VAL A O 1
ATOM 850 N N . LEU A 1 109 ? 2.825 2.877 -8.767 1.00 93.12 109 LEU A N 1
ATOM 851 C CA . LEU A 1 109 ? 3.109 1.638 -9.503 1.00 93.12 109 LEU A CA 1
ATOM 852 C C . LEU A 1 109 ? 1.980 1.272 -10.479 1.00 93.12 109 LEU A C 1
ATOM 854 O O . LEU A 1 109 ? 2.266 0.860 -11.604 1.00 93.12 109 LEU A O 1
ATOM 858 N N . ASP A 1 110 ? 0.723 1.471 -10.084 1.00 92.19 110 ASP A N 1
ATOM 859 C CA . ASP A 1 110 ? -0.442 1.259 -10.951 1.00 92.19 110 ASP A CA 1
ATOM 860 C C . ASP A 1 110 ? -0.484 2.273 -12.110 1.00 92.19 110 ASP A C 1
ATOM 862 O O . ASP A 1 110 ? -0.704 1.916 -13.272 1.00 92.19 110 ASP A O 1
ATOM 866 N N . LEU A 1 111 ? -0.148 3.539 -11.839 1.00 93.75 111 LEU A N 1
ATOM 867 C CA . LEU A 1 111 ? 0.012 4.558 -12.881 1.00 93.75 111 LEU A CA 1
ATOM 868 C C . LEU A 1 111 ? 1.138 4.211 -13.861 1.00 93.75 111 LEU A C 1
ATOM 870 O O . LEU A 1 111 ? 0.959 4.340 -15.071 1.00 93.75 111 LEU A O 1
ATOM 874 N N . LEU A 1 112 ? 2.289 3.733 -13.384 1.00 93.88 112 LEU A N 1
ATOM 875 C CA . LEU A 1 112 ? 3.388 3.303 -14.257 1.00 93.88 112 LEU A CA 1
ATOM 876 C C . LEU A 1 112 ? 2.985 2.112 -15.131 1.00 93.88 112 LEU A C 1
ATOM 878 O O . LEU A 1 112 ? 3.337 2.066 -16.310 1.00 93.88 112 LEU A O 1
ATOM 882 N N . GLN A 1 113 ? 2.212 1.178 -14.575 1.00 92.56 113 GLN A N 1
ATOM 883 C CA . GLN A 1 113 ? 1.682 0.038 -15.313 1.00 92.56 113 GLN A CA 1
ATOM 884 C C . GLN A 1 113 ? 0.714 0.475 -16.426 1.00 92.56 113 GLN A C 1
ATOM 886 O O . GLN A 1 113 ? 0.790 -0.036 -17.543 1.00 92.56 113 GLN A O 1
ATOM 891 N N . THR A 1 114 ? -0.201 1.401 -16.133 1.00 92.19 114 THR A N 1
ATOM 892 C CA . THR A 1 114 ? -1.242 1.848 -17.077 1.00 92.19 114 THR A CA 1
ATOM 893 C C . THR A 1 114 ? -0.700 2.781 -18.156 1.00 92.19 114 THR A C 1
ATOM 895 O O . THR A 1 114 ? -1.062 2.655 -19.324 1.00 92.19 114 THR A O 1
ATOM 898 N N . THR A 1 115 ? 0.195 3.696 -17.789 1.00 92.12 115 THR A N 1
ATOM 899 C CA . THR A 1 115 ? 0.773 4.684 -18.715 1.00 92.12 115 THR A CA 1
ATOM 900 C C . THR A 1 115 ? 1.942 4.128 -19.524 1.00 92.12 115 THR A C 1
ATOM 902 O O . THR A 1 115 ? 2.259 4.646 -20.595 1.00 92.12 115 THR A O 1
ATOM 905 N N . GLY A 1 116 ? 2.600 3.074 -19.032 1.00 88.81 116 GLY A N 1
ATOM 906 C CA . GLY A 1 116 ? 3.774 2.489 -19.669 1.00 88.81 116 GLY A CA 1
ATOM 907 C C . GLY A 1 116 ? 5.000 3.406 -19.671 1.00 88.81 116 GLY A C 1
ATOM 908 O O . GLY A 1 116 ? 5.891 3.199 -20.500 1.00 88.81 116 GLY A 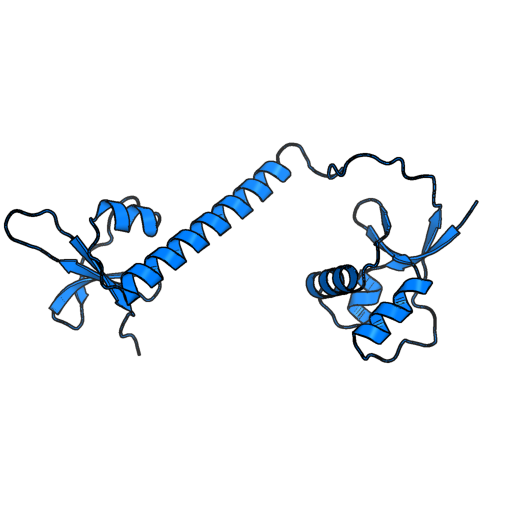O 1
ATOM 909 N N . VAL A 1 117 ? 5.031 4.402 -18.778 1.00 92.69 117 VAL A N 1
ATOM 910 C CA . VAL A 1 117 ? 6.158 5.323 -18.590 1.00 92.69 117 VAL A CA 1
ATOM 911 C C . VAL A 1 117 ? 7.405 4.550 -18.170 1.00 92.69 117 VAL A C 1
ATOM 913 O O . VAL A 1 117 ? 7.355 3.611 -17.374 1.00 92.69 117 VAL A O 1
ATOM 916 N N . GLU A 1 118 ? 8.539 4.962 -18.726 1.00 93.75 118 GLU A N 1
ATOM 917 C CA . GLU A 1 118 ? 9.843 4.409 -18.395 1.00 93.75 118 GLU A CA 1
ATOM 918 C C . GLU A 1 118 ? 10.494 5.223 -17.277 1.00 93.75 118 GLU A C 1
ATOM 920 O O . GLU A 1 118 ? 10.610 6.444 -17.379 1.00 93.75 118 GLU A O 1
ATOM 925 N N . VAL A 1 119 ? 10.967 4.543 -16.235 1.00 93.31 119 VAL A N 1
ATOM 926 C CA . VAL A 1 119 ? 11.580 5.179 -15.061 1.00 93.31 119 VAL A CA 1
ATOM 927 C C . VAL A 1 119 ? 12.997 4.660 -14.803 1.00 93.31 119 VAL A C 1
ATOM 929 O O . VAL A 1 119 ? 13.313 3.506 -15.107 1.00 93.31 119 VAL A O 1
ATOM 932 N N . PRO A 1 120 ? 13.903 5.482 -14.252 1.00 93.25 120 PRO A N 1
ATOM 933 C CA . PRO A 1 120 ? 15.264 5.061 -13.944 1.00 93.25 120 PRO A CA 1
ATOM 934 C C . PRO A 1 120 ? 15.316 4.059 -12.780 1.00 93.25 120 PRO A C 1
ATOM 936 O O . PRO A 1 120 ? 14.455 4.025 -11.903 1.00 93.25 120 PRO A O 1
ATOM 939 N N . SER A 1 121 ? 16.403 3.282 -12.712 1.00 91.00 121 SER A N 1
ATOM 940 C CA . SER A 1 121 ? 16.623 2.266 -11.665 1.00 91.00 121 SER A CA 1
ATOM 941 C C . SER A 1 121 ? 16.458 2.786 -10.231 1.00 91.00 121 SER A C 1
ATOM 943 O O . SER A 1 121 ? 15.992 2.056 -9.361 1.00 91.00 121 SER A O 1
ATOM 945 N N . GLN A 1 122 ? 16.862 4.033 -9.968 1.00 91.88 122 GLN A N 1
ATOM 946 C CA . GLN A 1 122 ? 16.781 4.629 -8.632 1.00 91.88 122 GLN A CA 1
ATOM 947 C C . GLN A 1 122 ? 15.331 4.853 -8.188 1.00 91.88 122 GLN A C 1
ATOM 949 O O . GLN A 1 122 ? 15.014 4.637 -7.020 1.00 91.88 122 GLN A O 1
ATOM 954 N N . GLU A 1 123 ? 14.452 5.238 -9.113 1.00 92.00 123 GLU A N 1
ATOM 955 C CA . GLU A 1 123 ? 13.031 5.438 -8.828 1.00 92.00 123 GLU A CA 1
ATOM 956 C C . GLU A 1 123 ? 12.337 4.106 -8.553 1.00 92.00 123 GLU A C 1
ATOM 958 O O . GLU A 1 123 ? 11.622 3.994 -7.562 1.00 92.00 123 GLU A O 1
ATOM 963 N N . ILE A 1 124 ? 12.646 3.058 -9.326 1.00 93.38 124 ILE A N 1
ATOM 964 C CA . ILE A 1 124 ? 12.158 1.697 -9.048 1.00 93.38 124 ILE A CA 1
ATOM 965 C C . ILE A 1 124 ? 12.582 1.226 -7.655 1.00 93.38 124 ILE A C 1
ATOM 967 O O . ILE A 1 124 ? 11.757 0.721 -6.893 1.00 93.38 124 ILE A O 1
ATOM 971 N N . CYS A 1 125 ? 13.850 1.425 -7.287 1.00 92.06 125 CYS A N 1
ATOM 972 C CA . CYS A 1 125 ? 14.325 1.111 -5.941 1.00 92.06 125 CYS A CA 1
ATOM 973 C C . CYS A 1 125 ? 13.555 1.892 -4.865 1.00 92.06 125 CYS A C 1
ATOM 975 O O . CYS A 1 125 ? 13.162 1.311 -3.858 1.00 92.06 125 CYS A O 1
ATOM 977 N N . SER A 1 126 ? 13.299 3.185 -5.081 1.00 91.50 126 SER A N 1
ATOM 978 C CA . SER A 1 126 ? 12.564 4.030 -4.132 1.00 91.50 126 SER A CA 1
ATOM 979 C C . SER A 1 126 ? 11.102 3.600 -3.959 1.00 91.50 126 SER A C 1
ATOM 981 O O . SER A 1 126 ? 10.621 3.499 -2.828 1.00 91.50 126 SER A O 1
ATOM 983 N N . LEU A 1 127 ? 10.411 3.287 -5.060 1.00 91.38 127 LEU A N 1
ATOM 984 C CA . LEU A 1 127 ? 9.013 2.847 -5.061 1.00 91.38 127 LEU A CA 1
ATOM 985 C C . LEU A 1 127 ? 8.833 1.491 -4.374 1.00 91.38 127 LEU A C 1
ATOM 987 O O . LEU A 1 127 ? 7.866 1.288 -3.644 1.00 91.38 127 LEU A O 1
ATOM 991 N N . LEU A 1 128 ? 9.786 0.579 -4.572 1.00 90.75 128 LEU A N 1
ATOM 992 C CA . LEU A 1 128 ? 9.758 -0.773 -4.007 1.00 90.75 128 LEU A CA 1
ATOM 993 C C . LEU A 1 128 ? 10.374 -0.876 -2.603 1.00 90.75 128 LEU A C 1
ATOM 995 O O . LEU A 1 128 ? 10.448 -1.983 -2.057 1.00 90.75 128 LEU A O 1
ATOM 999 N N . ASP A 1 129 ? 10.829 0.250 -2.047 1.00 89.75 129 ASP A N 1
ATOM 1000 C CA . ASP A 1 129 ? 11.557 0.344 -0.777 1.00 89.75 129 ASP A CA 1
ATOM 1001 C C . ASP A 1 129 ? 12.804 -0.561 -0.728 1.00 89.75 129 ASP A C 1
ATOM 1003 O O . ASP A 1 129 ? 13.096 -1.251 0.250 1.00 89.75 129 ASP A O 1
ATOM 1007 N N . LEU A 1 130 ? 13.541 -0.599 -1.838 1.00 89.81 130 LEU A N 1
ATOM 1008 C CA . LEU A 1 130 ? 14.701 -1.451 -2.051 1.00 89.81 130 LEU A CA 1
ATOM 1009 C C . LEU A 1 130 ? 16.006 -0.661 -2.034 1.00 89.81 130 LEU A C 1
ATOM 1011 O O . LEU A 1 130 ? 16.145 0.375 -2.675 1.00 89.81 130 LEU A O 1
ATOM 1015 N N . LYS A 1 131 ? 17.029 -1.222 -1.379 1.00 90.06 131 LYS A N 1
ATOM 1016 C CA . LYS A 1 131 ? 18.401 -0.684 -1.445 1.00 90.06 131 LYS A CA 1
ATOM 1017 C C . LYS A 1 131 ? 19.069 -0.930 -2.800 1.00 90.06 131 LYS A C 1
ATOM 1019 O O . LYS A 1 131 ? 19.921 -0.155 -3.218 1.00 90.06 131 LYS A O 1
ATOM 1024 N N . ARG A 1 132 ? 18.729 -2.041 -3.454 1.00 90.19 132 ARG A N 1
ATOM 1025 C CA . ARG A 1 132 ? 19.284 -2.466 -4.744 1.00 90.19 132 ARG A CA 1
ATOM 1026 C C . ARG A 1 132 ? 18.238 -3.236 -5.534 1.00 90.19 132 ARG A C 1
ATOM 1028 O O . ARG A 1 132 ? 17.369 -3.869 -4.934 1.00 90.19 132 ARG A O 1
ATOM 1035 N N . LEU A 1 133 ? 18.365 -3.205 -6.857 1.00 90.12 133 LEU A N 1
ATOM 1036 C CA . LEU A 1 133 ? 17.501 -3.983 -7.734 1.00 90.12 133 LEU A CA 1
ATOM 1037 C C . LEU A 1 133 ? 17.701 -5.492 -7.500 1.00 90.12 133 LEU A C 1
ATOM 1039 O O . LEU A 1 133 ? 18.828 -5.913 -7.207 1.00 90.12 133 LEU A O 1
ATOM 1043 N N . PRO A 1 134 ? 16.631 -6.295 -7.614 1.00 89.75 134 PRO A N 1
ATOM 1044 C CA . PRO A 1 134 ? 16.721 -7.752 -7.599 1.00 89.75 134 PRO A CA 1
ATOM 1045 C C . PRO A 1 134 ? 17.607 -8.297 -8.736 1.00 89.75 134 PRO A C 1
ATOM 1047 O O . PRO A 1 134 ? 17.887 -7.572 -9.699 1.00 89.75 134 PRO A O 1
ATOM 1050 N N . PRO A 1 135 ? 18.067 -9.559 -8.636 1.00 88.38 135 PRO A N 1
ATOM 1051 C CA . PRO A 1 135 ? 18.719 -10.233 -9.755 1.00 88.38 135 PRO A CA 1
ATOM 1052 C C . PRO A 1 135 ? 17.784 -10.282 -10.968 1.00 88.38 135 PRO A C 1
ATOM 1054 O O . PRO A 1 135 ? 16.566 -10.344 -10.818 1.00 88.38 135 PRO A O 1
ATOM 1057 N N . LEU A 1 136 ? 18.376 -10.205 -12.159 1.00 91.31 136 LEU A N 1
ATOM 1058 C CA . LEU A 1 136 ? 17.628 -10.188 -13.411 1.00 91.31 136 LEU A CA 1
ATOM 1059 C C . LEU A 1 136 ? 17.419 -11.605 -13.918 1.00 91.31 136 LEU A C 1
ATOM 1061 O O . LEU A 1 136 ? 18.348 -12.411 -13.920 1.00 91.31 136 LEU A O 1
ATOM 1065 N N . GLU A 1 137 ? 16.213 -11.852 -14.394 1.00 91.94 137 GLU A N 1
ATOM 1066 C CA . GLU A 1 137 ? 15.764 -13.083 -15.016 1.00 91.94 137 GLU A CA 1
ATOM 1067 C C . GLU A 1 137 ? 15.263 -12.764 -16.428 1.00 91.94 137 GLU A C 1
ATOM 1069 O O . GLU A 1 137 ? 14.878 -11.630 -16.730 1.00 91.94 137 GLU A O 1
ATOM 1074 N N . VAL A 1 138 ? 15.287 -13.755 -17.315 1.00 88.75 138 VAL A N 1
ATOM 1075 C CA . VAL A 1 138 ? 14.704 -13.612 -18.651 1.00 88.75 138 VAL A CA 1
ATOM 1076 C C . VAL A 1 138 ? 13.204 -13.858 -18.521 1.00 88.75 138 VAL A C 1
ATOM 1078 O O . VAL A 1 138 ? 12.786 -14.963 -18.180 1.00 88.75 138 VAL A O 1
ATOM 1081 N N . LEU A 1 139 ? 12.401 -12.819 -18.754 1.00 87.69 139 LEU A N 1
ATOM 1082 C CA . LEU A 1 139 ? 10.940 -12.892 -18.683 1.00 87.69 139 LEU A CA 1
ATOM 1083 C C . LEU A 1 139 ? 10.364 -13.683 -19.873 1.00 87.69 139 LEU A C 1
ATOM 1085 O O . LEU A 1 139 ? 11.076 -13.988 -20.831 1.00 87.69 139 LEU A O 1
ATOM 1089 N N . SER A 1 140 ? 9.056 -13.970 -19.843 1.00 78.62 140 SER A N 1
ATOM 1090 C CA . SER A 1 140 ? 8.325 -14.723 -20.886 1.00 78.62 140 SER A CA 1
ATOM 1091 C C . SER A 1 140 ? 8.563 -14.215 -22.310 1.00 78.62 140 SER A C 1
ATOM 1093 O O . SER A 1 140 ? 8.556 -14.986 -23.265 1.00 78.62 140 SER A O 1
ATOM 1095 N N . ASP A 1 141 ? 8.816 -12.916 -22.442 1.00 80.19 141 ASP A N 1
ATOM 1096 C CA . ASP A 1 141 ? 8.965 -12.229 -23.723 1.00 80.19 141 ASP A CA 1
ATOM 1097 C C . ASP A 1 141 ? 10.434 -12.142 -24.173 1.00 80.19 141 ASP A C 1
ATOM 1099 O O . ASP A 1 141 ? 10.761 -11.419 -25.112 1.00 80.19 141 ASP A O 1
ATOM 1103 N N . GLY A 1 142 ? 11.345 -12.825 -23.472 1.00 81.62 142 GLY A N 1
ATOM 1104 C CA . GLY A 1 142 ? 12.783 -12.802 -23.745 1.00 81.62 142 GLY A CA 1
ATOM 1105 C C . GLY A 1 142 ? 13.500 -11.532 -23.268 1.00 81.62 142 GLY A C 1
ATOM 1106 O O . GLY A 1 142 ? 14.681 -11.352 -23.558 1.00 81.62 142 GLY A O 1
ATOM 1107 N N . ILE A 1 143 ? 12.806 -10.643 -22.551 1.00 87.88 143 ILE A N 1
ATOM 1108 C CA . ILE A 1 143 ? 13.356 -9.385 -22.030 1.00 87.88 143 ILE A CA 1
ATOM 1109 C C . ILE A 1 143 ? 13.908 -9.608 -20.616 1.00 87.88 143 ILE A C 1
ATOM 1111 O O . ILE A 1 143 ? 13.230 -10.190 -19.772 1.00 87.88 143 ILE A O 1
ATOM 1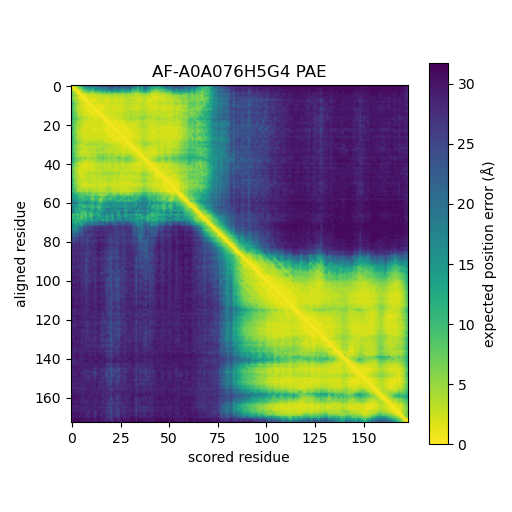115 N N . ASP A 1 144 ? 15.110 -9.093 -20.340 1.00 92.00 144 ASP A N 1
ATOM 1116 C CA . ASP A 1 144 ? 15.677 -9.056 -18.986 1.00 92.00 144 ASP A CA 1
ATOM 1117 C C . ASP A 1 144 ? 14.761 -8.267 -18.039 1.00 92.00 144 ASP A C 1
ATOM 1119 O O . ASP A 1 144 ? 14.442 -7.099 -18.289 1.00 92.00 144 ASP A O 1
ATOM 1123 N N . GLY A 1 145 ? 14.414 -8.844 -16.897 1.00 93.94 145 GLY A N 1
ATOM 1124 C CA . GLY A 1 145 ? 13.593 -8.173 -15.902 1.00 93.94 145 GLY A CA 1
ATOM 1125 C C . GLY A 1 145 ? 13.546 -8.902 -14.571 1.00 93.94 145 GLY A C 1
ATOM 1126 O O . GLY A 1 145 ? 14.396 -9.735 -14.283 1.00 93.94 145 GLY A O 1
ATOM 1127 N N . PHE A 1 146 ? 12.582 -8.552 -13.728 1.00 93.56 146 PHE A N 1
ATOM 1128 C CA . PHE A 1 146 ? 12.296 -9.288 -12.496 1.00 93.56 146 PHE A CA 1
ATOM 1129 C C . PHE A 1 146 ? 10.820 -9.148 -12.116 1.00 93.56 146 PHE A C 1
ATOM 1131 O O . PHE A 1 146 ? 10.155 -8.187 -12.515 1.00 93.56 146 PHE A O 1
ATOM 1138 N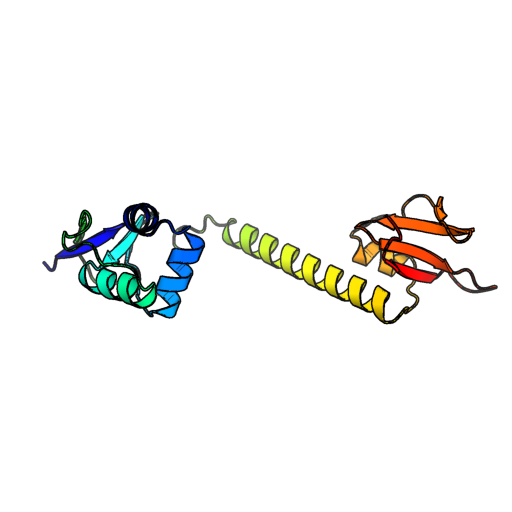 N . HIS A 1 147 ? 10.326 -10.072 -11.293 1.00 91.38 147 HIS A N 1
ATOM 1139 C CA . HIS A 1 147 ? 8.974 -10.026 -10.737 1.00 91.38 147 HIS A CA 1
ATOM 1140 C C . HIS A 1 147 ? 8.970 -9.518 -9.299 1.00 91.38 147 HIS A C 1
ATOM 1142 O O . HIS A 1 147 ? 9.819 -9.884 -8.482 1.00 91.38 147 HIS A O 1
ATOM 1148 N N . ARG A 1 148 ? 7.982 -8.691 -8.952 1.00 89.94 148 ARG A N 1
ATOM 1149 C CA . ARG A 1 148 ? 7.727 -8.290 -7.563 1.00 89.94 148 ARG A CA 1
ATOM 1150 C C . ARG A 1 148 ? 6.300 -7.788 -7.401 1.00 89.94 148 ARG A C 1
ATOM 1152 O O . ARG A 1 148 ? 5.817 -7.046 -8.243 1.00 89.94 148 ARG A O 1
ATOM 1159 N N . MET A 1 149 ? 5.640 -8.155 -6.300 1.00 86.31 149 MET A N 1
ATOM 1160 C CA . MET A 1 149 ? 4.277 -7.690 -5.977 1.00 86.31 149 MET A CA 1
ATOM 1161 C C . MET A 1 149 ? 3.248 -7.953 -7.099 1.00 86.31 149 MET A C 1
ATOM 1163 O O . MET A 1 149 ? 2.358 -7.143 -7.327 1.00 86.31 149 MET A O 1
ATOM 1167 N N . GLY A 1 150 ? 3.379 -9.068 -7.828 1.00 88.19 150 GLY A N 1
ATOM 1168 C CA . GLY A 1 150 ? 2.494 -9.385 -8.961 1.00 88.19 150 GLY A CA 1
ATOM 1169 C C . GLY A 1 150 ? 2.735 -8.541 -10.223 1.00 88.19 150 GLY A C 1
ATOM 1170 O O . GLY A 1 150 ? 1.946 -8.610 -11.164 1.00 88.19 150 GLY A O 1
ATOM 1171 N N . LEU A 1 151 ? 3.823 -7.767 -10.265 1.00 91.56 151 LEU A N 1
ATOM 1172 C CA . LEU A 1 151 ? 4.237 -6.948 -11.402 1.00 91.56 151 LEU A CA 1
ATOM 1173 C C . LEU A 1 151 ? 5.550 -7.459 -12.002 1.00 91.56 151 LEU A C 1
ATOM 1175 O O . LEU A 1 151 ? 6.403 -8.012 -11.305 1.00 91.56 151 LEU A O 1
ATOM 1179 N N . GLU A 1 152 ? 5.703 -7.225 -13.298 1.00 93.88 152 GLU A N 1
ATOM 1180 C CA . GLU A 1 152 ? 6.910 -7.433 -14.090 1.00 93.88 152 GLU A CA 1
ATOM 1181 C C . GLU A 1 152 ? 7.612 -6.099 -14.323 1.00 93.88 152 GLU A C 1
ATOM 1183 O O . GLU A 1 152 ? 7.008 -5.131 -14.791 1.00 93.88 152 GLU A O 1
A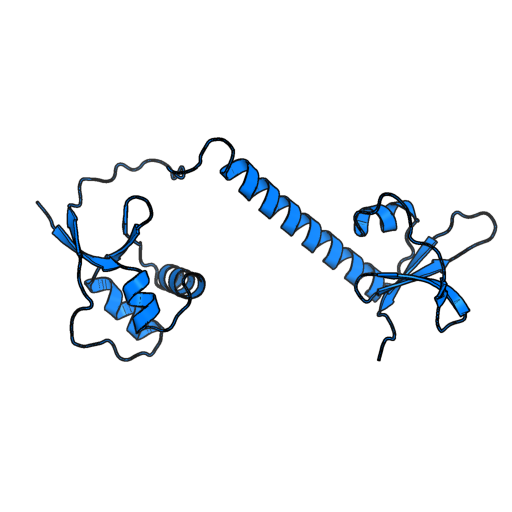TOM 1188 N N . PHE A 1 153 ? 8.906 -6.063 -14.027 1.00 94.19 153 PHE A N 1
ATOM 1189 C CA . PHE A 1 153 ? 9.765 -4.910 -14.253 1.00 94.19 153 PHE A CA 1
ATOM 1190 C C . PHE A 1 153 ? 10.719 -5.237 -15.395 1.00 94.19 153 PHE A C 1
ATOM 1192 O O . PHE A 1 153 ? 11.654 -6.017 -15.234 1.00 94.19 153 PHE A O 1
ATOM 1199 N N . LEU A 1 154 ? 10.468 -4.639 -16.555 1.00 93.94 154 LEU A N 1
ATOM 1200 C CA . LEU A 1 154 ? 11.185 -4.876 -17.806 1.00 93.94 154 LEU A CA 1
ATOM 1201 C C . LEU A 1 154 ? 12.347 -3.896 -17.930 1.00 93.94 154 LEU A C 1
ATOM 1203 O O . LEU A 1 154 ? 12.144 -2.682 -17.842 1.00 93.94 154 LEU A O 1
ATOM 1207 N N . ARG A 1 155 ? 13.556 -4.396 -18.186 1.00 93.06 155 ARG A N 1
ATOM 1208 C CA . ARG A 1 155 ? 14.736 -3.554 -18.375 1.00 93.06 155 ARG A CA 1
ATOM 1209 C C . ARG A 1 155 ? 14.843 -3.081 -19.821 1.00 93.06 155 ARG A C 1
ATOM 1211 O O . ARG A 1 155 ? 15.146 -3.853 -20.726 1.00 93.06 155 ARG A O 1
ATOM 1218 N N . ILE A 1 156 ? 14.718 -1.777 -20.025 1.00 91.50 156 ILE A N 1
ATOM 1219 C CA . ILE A 1 156 ? 14.929 -1.112 -21.310 1.00 91.50 156 ILE A CA 1
ATOM 1220 C C . ILE A 1 156 ? 16.364 -0.582 -21.368 1.00 91.50 156 ILE A C 1
ATOM 1222 O O . ILE A 1 156 ? 16.797 0.229 -20.541 1.00 91.50 156 ILE A O 1
ATOM 1226 N N . ARG A 1 157 ? 17.135 -1.055 -22.351 1.00 88.19 157 ARG A N 1
ATOM 1227 C CA . ARG A 1 157 ? 18.497 -0.576 -22.623 1.00 88.19 157 ARG A CA 1
ATOM 1228 C C . ARG A 1 157 ? 18.512 0.149 -23.962 1.00 88.19 157 ARG A C 1
ATOM 1230 O O . ARG A 1 157 ? 18.173 -0.435 -24.985 1.00 88.19 157 ARG A O 1
ATOM 1237 N N . ARG A 1 158 ? 18.931 1.414 -23.954 1.00 87.50 158 ARG A N 1
ATOM 1238 C CA . ARG A 1 158 ? 19.151 2.221 -25.160 1.00 87.50 158 ARG A CA 1
ATOM 1239 C C . ARG A 1 158 ? 20.629 2.577 -25.247 1.00 87.50 158 ARG A C 1
ATOM 1241 O O . ARG A 1 158 ? 21.270 2.822 -24.224 1.00 87.50 158 ARG A O 1
ATOM 1248 N N . VAL A 1 159 ? 21.180 2.574 -26.459 1.00 84.69 159 VAL A N 1
ATOM 1249 C CA . VAL A 1 159 ? 22.604 2.856 -26.682 1.00 84.69 159 VAL A CA 1
ATOM 1250 C C . VAL A 1 159 ? 22.922 4.267 -26.178 1.00 84.69 159 VAL A C 1
ATOM 1252 O O . VAL A 1 159 ? 22.241 5.224 -26.534 1.00 84.69 159 VAL A O 1
ATOM 1255 N N . GLY A 1 160 ? 23.925 4.387 -25.306 1.00 83.81 160 GLY A N 1
ATOM 1256 C CA . GLY A 1 160 ? 24.348 5.670 -24.734 1.00 83.81 160 GLY A CA 1
ATOM 1257 C C . GLY A 1 160 ? 23.459 6.232 -23.615 1.00 83.81 160 GLY A C 1
ATOM 1258 O O . GLY A 1 160 ? 23.747 7.320 -23.123 1.00 83.81 160 GLY A O 1
ATOM 1259 N N . GLN A 1 161 ? 22.415 5.520 -23.173 1.00 83.38 161 GLN A N 1
ATOM 1260 C CA . GLN A 1 161 ? 21.548 5.954 -22.070 1.00 83.38 161 GLN A CA 1
ATOM 1261 C C . GLN A 1 161 ? 21.617 5.005 -20.870 1.00 83.38 161 GLN A C 1
ATOM 1263 O O . GLN A 1 161 ? 21.949 3.822 -20.981 1.00 83.38 161 GL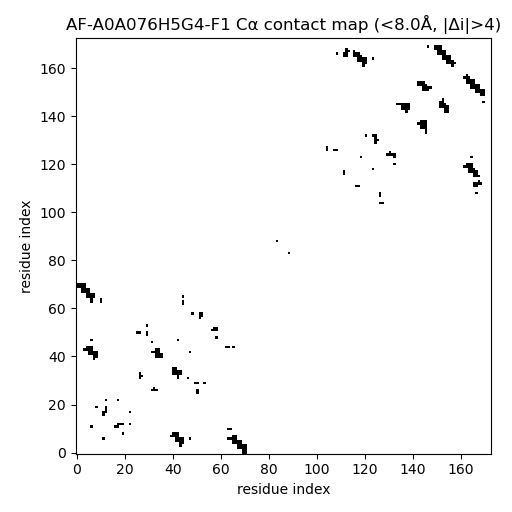N A O 1
ATOM 1268 N N . ARG A 1 162 ? 21.283 5.535 -19.688 1.00 83.94 162 ARG A N 1
ATOM 1269 C CA . ARG A 1 162 ? 21.101 4.720 -18.480 1.00 83.94 162 ARG A CA 1
ATOM 1270 C C . ARG A 1 162 ? 19.926 3.761 -18.685 1.00 83.94 162 ARG A C 1
ATOM 1272 O O . ARG A 1 162 ? 18.982 4.081 -19.399 1.00 83.94 162 ARG A O 1
ATOM 1279 N N . SER A 1 163 ? 19.992 2.584 -18.059 1.00 87.44 163 SER A N 1
ATOM 1280 C CA . SER A 1 163 ? 18.884 1.626 -18.112 1.00 87.44 163 SER A CA 1
ATOM 1281 C C . SER A 1 163 ? 17.619 2.244 -17.520 1.00 87.44 163 SER A C 1
ATOM 1283 O O . SER A 1 163 ? 17.667 2.810 -16.424 1.00 87.44 163 SER A O 1
ATOM 1285 N N . ALA A 1 164 ? 16.518 2.097 -18.244 1.00 92.69 164 ALA A N 1
ATOM 1286 C CA . ALA A 1 164 ? 15.189 2.476 -17.801 1.00 92.69 164 ALA A CA 1
ATOM 1287 C C . ALA A 1 164 ? 14.344 1.221 -17.579 1.00 92.69 164 ALA A C 1
ATOM 1289 O O . ALA A 1 164 ? 14.698 0.129 -18.029 1.00 92.69 164 ALA A O 1
ATOM 1290 N N . TRP A 1 165 ? 13.248 1.375 -16.855 1.00 94.50 165 TRP A N 1
ATOM 1291 C CA . TRP A 1 165 ? 12.386 0.285 -16.435 1.00 94.50 165 TRP A CA 1
ATOM 1292 C C . TRP A 1 165 ? 10.956 0.584 -16.810 1.00 94.50 165 TRP A C 1
ATOM 1294 O O . TRP A 1 165 ? 10.470 1.685 -16.564 1.00 94.50 165 TRP A O 1
ATOM 1304 N N . LYS A 1 166 ? 10.287 -0.418 -17.368 1.00 94.75 166 LYS A N 1
ATOM 1305 C CA . LYS A 1 166 ? 8.860 -0.370 -17.658 1.00 94.75 166 LYS A CA 1
ATOM 1306 C C . LYS A 1 166 ? 8.136 -1.385 -16.787 1.00 94.75 166 LYS A C 1
ATOM 1308 O O . LYS A 1 166 ? 8.605 -2.512 -16.640 1.00 94.75 166 LYS A O 1
ATOM 1313 N N . VAL A 1 167 ? 7.010 -0.980 -16.212 1.00 93.81 167 VAL A N 1
ATOM 1314 C CA . VAL A 1 167 ? 6.201 -1.825 -15.326 1.00 93.81 167 VAL A CA 1
ATOM 1315 C C . VAL A 1 167 ? 5.050 -2.437 -16.119 1.00 93.81 167 VAL A C 1
ATOM 1317 O O . VAL A 1 167 ? 4.411 -1.755 -16.920 1.00 93.81 167 VAL A O 1
ATOM 1320 N N . ARG A 1 168 ? 4.777 -3.723 -15.904 1.00 91.81 168 ARG A N 1
ATOM 1321 C CA . ARG A 1 168 ? 3.648 -4.449 -16.496 1.00 91.81 168 ARG A CA 1
ATOM 1322 C C . ARG A 1 168 ? 3.017 -5.375 -15.458 1.00 91.81 168 ARG A C 1
ATOM 1324 O O . ARG A 1 168 ? 3.667 -5.773 -14.499 1.00 91.81 168 ARG A O 1
ATOM 1331 N N . ARG A 1 169 ? 1.751 -5.744 -15.648 1.00 88.69 169 ARG A N 1
ATOM 1332 C CA . ARG A 1 169 ? 1.128 -6.822 -14.873 1.00 88.69 169 ARG A CA 1
ATOM 1333 C C . ARG A 1 169 ? 1.802 -8.158 -15.195 1.00 88.69 169 ARG A C 1
ATOM 1335 O O . ARG A 1 169 ? 1.977 -8.473 -16.370 1.00 88.69 169 ARG A O 1
ATOM 1342 N N . SER A 1 170 ? 2.153 -8.923 -14.163 1.00 83.62 170 SER A N 1
ATOM 1343 C CA . SER A 1 170 ? 2.690 -10.272 -14.343 1.00 83.62 170 SER A CA 1
ATOM 1344 C C . SER A 1 170 ? 1.677 -11.140 -15.081 1.00 83.62 170 SER A C 1
ATOM 1346 O O . SER A 1 170 ? 0.516 -11.209 -14.672 1.00 83.62 170 SER A O 1
ATOM 1348 N N . GLN A 1 171 ? 2.105 -11.806 -16.153 1.00 67.69 171 GLN A N 1
ATOM 1349 C CA . GLN A 1 171 ? 1.304 -12.844 -16.801 1.00 67.69 171 GLN A CA 1
ATOM 1350 C C . GLN A 1 171 ? 1.501 -14.168 -16.054 1.00 67.69 171 GLN A C 1
ATOM 1352 O O . GLN A 1 171 ? 1.990 -15.145 -16.608 1.00 67.69 171 GLN A O 1
ATOM 1357 N N . HIS A 1 172 ? 1.175 -14.196 -14.764 1.00 53.78 172 HIS A N 1
ATOM 1358 C CA . HIS A 1 172 ? 1.014 -15.457 -14.048 1.00 53.78 172 HIS A CA 1
ATOM 1359 C C . HIS A 1 172 ? -0.471 -15.818 -14.067 1.00 53.78 172 HIS A C 1
ATOM 1361 O O . HIS A 1 172 ? -1.273 -15.170 -13.393 1.00 53.78 172 HIS A O 1
ATOM 1367 N N . ASN A 1 173 ? -0.802 -16.805 -14.902 1.00 38.78 173 ASN A N 1
ATOM 1368 C CA . ASN A 1 173 ? -1.976 -17.662 -14.729 1.00 38.78 173 ASN A CA 1
ATOM 1369 C C . ASN A 1 173 ? -1.725 -18.622 -13.565 1.00 38.78 173 ASN A C 1
ATOM 1371 O O . ASN A 1 173 ? -0.583 -19.131 -13.484 1.00 38.78 173 ASN A O 1
#

Secondary structure (DSSP, 8-state):
-PEEEEEEHHHHHHHHT--HHHHHHHHHHTT---EEETTEEEEEHHHHHHHHHHTTPPPPSSPP--EEEE-----------TT--TTHHHHHHHHHHHHHHHHHHHHHHHHHHHH---EEHHHHHHHTT-SSPPPPEE-TTS-EEEEETTEEEEEE--TTS--EEEEEE----

Nearest PDB structures (foldseek):
  6ama-assembly1_B  TM=7.251E-01  e=1.938E+00  Streptomyces venezuelae
  6amk-assembly1_A  TM=6.993E-01  e=3.100E+00  Streptomyces venezuelae
  6ama-assembly1_A  TM=7.144E-01  e=5.579E+00  Streptomyces venezuelae

Foldseek 3Di:
DDKFWKDWVVLVCVVVVDDPVVLVVLCVVLVFDWDDDPPTTIGTQVCVVVSCVVVVHDDPPDGRPTDIDDDDDDPPDPDDPPPPPPCVVVVVVVVVVVVVLLVVLVVVLVVLAVVQDWAAQVVVCVSVVHPHDDDWDQAPVRFTWDDDPQKTWGWDDDPPDHIITGIHGDPDD

pLDDT: mean 78.76, std 16.15, range [38.06, 94.75]

Sequence (173 aa):
MNSSQVVSLGTLEADLGLSRVDLLLVIREVGIEPIRKGMRTWIRQDQVSVLYQHLGKSNPQEPLIAEVVPTAVIDDAPLVPLNASPGQEDEDLRKYSKLRLLRERIEVLDLLQTTGVEVPSQEICSLLDLKRLPPLEVLSDGIDGFHRMGLEFLRIRRVGQRSAWKVRRSQHN

Mean predicted aligned error: 18.16 Å